Protein AF-A0A350NYN0-F1 (afdb_monomer_lite)

Radius of gyration: 26.77 Å; chains: 1; bounding box: 54×35×72 Å

Secondary structure (DSSP, 8-state):
----TTSBPTTSS-SBGGGTTHHHHHHHHHHHHHHHHHHHHH-TT--HHHHHHHHHHHHHHHHHS--GGGTT--HHHHHHHHHS-GGG-TT------S--TT-HHHHHHHHHHHHHHHTTT--PPPTTSPPPHHHHHHHHHTGGGS---SS--SS-GGGS--SSGGG-HHHHHT--

Sequence (176 aa):
MKLGRNDPCHCGSGKKFKRCCMSSVSKQHAQVFDDVETMLAMNPNLSLDELNAALQHKVQERNHQPHPDFCGVTPTQMANWLYAPFAELQWVTISTPNSLSASPVMRYLALILDEAMAQEGSFKATSKGNLPAKLVKQASELLPEFAVAQFVRDISISEFAGSNEDKFNALHYTRV

Organism: NCBI:txid589873

Structure (mmCIF, N/CA/C/O backbone):
data_AF-A0A350NYN0-F1
#
_entry.id   AF-A0A350NYN0-F1
#
loop_
_atom_site.group_PDB
_atom_site.id
_atom_site.type_symbol
_atom_site.label_atom_id
_atom_site.label_alt_id
_atom_site.label_comp_id
_atom_site.label_asym_id
_atom_site.label_entity_id
_atom_site.label_seq_id
_atom_site.pdbx_PDB_ins_code
_atom_site.Cartn_x
_atom_site.Cartn_y
_atom_site.Cartn_z
_atom_site.occupancy
_atom_site.B_iso_or_equiv
_atom_site.auth_seq_id
_atom_site.auth_comp_id
_atom_site.auth_asym_id
_atom_site.auth_atom_id
_atom_site.pdbx_PDB_model_num
ATOM 1 N N . MET A 1 1 ? 20.646 7.893 -1.899 1.00 51.06 1 MET A N 1
ATOM 2 C CA . MET A 1 1 ? 21.362 7.306 -0.742 1.00 51.06 1 MET A CA 1
ATOM 3 C C . MET A 1 1 ? 22.331 6.250 -1.275 1.00 51.06 1 MET A C 1
ATOM 5 O O . MET A 1 1 ? 21.879 5.380 -2.007 1.00 51.06 1 MET A O 1
ATOM 9 N N . LYS A 1 2 ? 23.648 6.352 -1.035 1.00 61.62 2 LYS A N 1
ATOM 10 C CA . LYS A 1 2 ? 24.610 5.329 -1.496 1.00 61.62 2 LYS A CA 1
ATOM 11 C C . LYS A 1 2 ? 24.649 4.195 -0.470 1.00 61.62 2 LYS A C 1
ATOM 13 O O . LYS A 1 2 ? 25.115 4.413 0.640 1.00 61.62 2 LYS A O 1
ATOM 18 N N . LEU A 1 3 ? 24.138 3.021 -0.840 1.00 77.12 3 LEU A N 1
ATOM 19 C CA . LEU A 1 3 ? 24.130 1.834 0.016 1.00 77.12 3 LEU A CA 1
ATOM 20 C C . LEU A 1 3 ? 25.555 1.272 0.155 1.00 77.12 3 LEU A C 1
ATOM 22 O O . LEU A 1 3 ? 26.216 0.974 -0.844 1.00 77.12 3 LEU A O 1
ATOM 26 N N . GLY A 1 4 ? 26.043 1.129 1.384 1.00 88.25 4 GLY A N 1
ATOM 27 C CA . GLY A 1 4 ? 27.338 0.536 1.687 1.00 88.25 4 GLY A CA 1
ATOM 28 C C . GLY A 1 4 ? 27.354 -0.972 1.422 1.00 88.25 4 GLY A C 1
ATOM 29 O O . GLY A 1 4 ? 26.374 -1.684 1.630 1.00 88.25 4 GLY A O 1
ATOM 30 N N . ARG A 1 5 ? 28.504 -1.517 0.994 1.00 91.31 5 ARG A N 1
ATOM 31 C CA . ARG A 1 5 ? 28.656 -2.954 0.651 1.00 91.31 5 ARG A CA 1
ATOM 32 C C . ARG A 1 5 ? 28.236 -3.906 1.781 1.00 91.31 5 ARG A C 1
ATOM 34 O O . ARG A 1 5 ? 27.855 -5.047 1.515 1.00 91.31 5 ARG A O 1
ATOM 41 N N . ASN A 1 6 ? 28.384 -3.479 3.033 1.00 93.75 6 ASN A N 1
ATOM 42 C CA . ASN A 1 6 ? 28.087 -4.287 4.214 1.00 93.75 6 ASN A CA 1
ATOM 43 C C . ASN A 1 6 ? 26.696 -4.021 4.811 1.00 93.75 6 ASN A C 1
ATOM 45 O O . ASN A 1 6 ? 26.334 -4.750 5.734 1.00 93.75 6 ASN A O 1
ATOM 49 N N . ASP A 1 7 ? 25.942 -3.052 4.290 1.00 93.56 7 ASP A N 1
ATOM 50 C CA . ASP A 1 7 ? 24.622 -2.685 4.808 1.00 93.56 7 ASP A CA 1
ATOM 51 C C . ASP A 1 7 ? 23.593 -3.793 4.529 1.00 93.56 7 ASP A C 1
ATOM 53 O O . ASP A 1 7 ? 23.787 -4.591 3.596 1.00 93.56 7 ASP A O 1
ATOM 57 N N . PRO A 1 8 ? 22.501 -3.877 5.315 1.00 92.81 8 PRO A N 1
ATOM 58 C CA . PRO A 1 8 ? 21.367 -4.733 4.990 1.00 92.81 8 PRO A CA 1
ATOM 59 C C . PRO A 1 8 ? 20.850 -4.444 3.578 1.00 92.81 8 PRO A C 1
ATOM 61 O O . PRO A 1 8 ? 20.724 -3.295 3.157 1.00 92.81 8 PRO A O 1
ATOM 64 N N . CYS A 1 9 ? 20.578 -5.500 2.819 1.00 91.19 9 CYS A N 1
ATOM 65 C CA . CYS A 1 9 ? 20.122 -5.364 1.446 1.00 91.19 9 CYS A CA 1
ATOM 66 C C . CYS A 1 9 ? 18.684 -4.830 1.396 1.00 91.19 9 CYS A C 1
ATOM 68 O O . CYS A 1 9 ? 17.805 -5.356 2.077 1.00 91.19 9 CYS A O 1
ATOM 70 N N . HIS A 1 10 ? 18.425 -3.849 0.526 1.00 87.75 10 HIS A N 1
ATOM 71 C CA . HIS A 1 10 ? 17.111 -3.205 0.386 1.00 87.75 10 HIS A CA 1
ATOM 72 C C . HIS A 1 10 ? 16.009 -4.128 -0.155 1.00 87.75 10 HIS A C 1
ATOM 74 O O . HIS A 1 10 ? 14.841 -3.770 -0.112 1.00 87.75 10 HIS A O 1
ATOM 80 N N . CYS A 1 11 ? 16.351 -5.315 -0.662 1.00 85.75 11 CYS A N 1
ATOM 81 C CA . CYS A 1 11 ? 15.366 -6.280 -1.153 1.00 85.75 11 CYS A CA 1
ATOM 82 C C . CYS A 1 11 ? 14.631 -7.035 -0.030 1.00 85.75 11 CYS A C 1
ATOM 84 O O . CYS A 1 11 ? 13.916 -7.990 -0.310 1.00 85.75 11 CYS A O 1
ATOM 86 N N . GLY A 1 12 ? 14.871 -6.687 1.240 1.00 82.75 12 GLY A N 1
ATOM 87 C CA . GLY A 1 12 ? 14.211 -7.316 2.387 1.00 82.75 12 GLY A CA 1
ATOM 88 C C . GLY A 1 12 ? 14.748 -8.702 2.760 1.00 82.75 12 GLY A C 1
ATOM 89 O O . GLY A 1 12 ? 14.258 -9.318 3.695 1.00 82.75 12 GLY A O 1
ATOM 90 N N . SER A 1 13 ? 15.798 -9.195 2.093 1.00 87.75 13 SER A N 1
ATOM 91 C CA . SER A 1 13 ? 16.346 -10.540 2.349 1.00 87.75 13 SER A CA 1
ATOM 92 C C . SER A 1 13 ? 17.094 -10.705 3.680 1.00 87.75 13 SER A C 1
ATOM 94 O O . SER A 1 13 ? 17.540 -11.809 3.993 1.00 87.75 13 SER A O 1
ATOM 96 N N . GLY A 1 14 ? 17.352 -9.615 4.411 1.00 88.44 14 GLY A N 1
ATOM 97 C CA . GLY A 1 14 ? 18.171 -9.608 5.632 1.00 88.44 14 GLY A CA 1
ATOM 98 C C . GLY A 1 14 ? 19.674 -9.868 5.419 1.00 88.44 14 GLY A C 1
ATOM 99 O O . GLY A 1 14 ? 20.458 -9.801 6.364 1.00 88.44 14 GLY A O 1
ATOM 100 N N . LYS A 1 15 ? 20.123 -10.143 4.186 1.00 93.50 15 LYS A N 1
ATOM 101 C CA . LYS A 1 15 ? 21.540 -10.378 3.849 1.00 93.50 15 LYS A CA 1
ATOM 102 C C . LYS A 1 15 ? 22.298 -9.055 3.676 1.00 93.50 15 LYS A C 1
ATOM 104 O O . LYS A 1 15 ? 21.713 -8.042 3.309 1.00 93.50 15 LYS A O 1
ATOM 109 N N . LYS A 1 16 ? 23.629 -9.074 3.845 1.00 93.88 16 LYS A N 1
ATOM 110 C CA . LYS A 1 16 ? 24.503 -7.938 3.467 1.00 93.88 16 LYS A CA 1
ATOM 111 C C . LYS A 1 16 ? 24.414 -7.682 1.960 1.00 93.88 16 LYS A C 1
ATOM 113 O O . LYS A 1 16 ? 24.484 -8.643 1.192 1.00 93.88 16 LYS A O 1
ATOM 118 N N . PHE A 1 17 ? 24.371 -6.420 1.531 1.00 93.25 17 PHE A N 1
ATOM 119 C CA . PHE A 1 17 ? 24.216 -6.032 0.122 1.00 93.25 17 PHE A CA 1
ATOM 120 C C . PHE A 1 17 ? 25.220 -6.726 -0.815 1.00 93.25 17 PHE A C 1
ATOM 122 O O . PHE A 1 17 ? 24.825 -7.302 -1.830 1.00 93.25 17 PHE A O 1
ATOM 129 N N . LYS A 1 18 ? 26.505 -6.801 -0.429 1.00 92.81 18 LYS A N 1
ATOM 130 C CA . LYS A 1 18 ? 27.556 -7.489 -1.209 1.00 92.81 18 LYS A CA 1
ATOM 131 C C . LYS A 1 18 ? 27.338 -8.990 -1.433 1.00 92.81 18 LYS A C 1
ATOM 133 O O . LYS A 1 18 ? 27.978 -9.562 -2.304 1.00 92.81 18 LYS A O 1
ATOM 138 N N . ARG A 1 19 ? 26.508 -9.640 -0.609 1.00 92.75 19 ARG A N 1
ATOM 139 C CA . ARG A 1 19 ? 26.164 -11.073 -0.696 1.00 92.75 19 ARG A CA 1
ATOM 140 C C . ARG A 1 19 ? 24.746 -11.296 -1.236 1.00 92.75 19 ARG A C 1
ATOM 142 O O . ARG A 1 19 ? 24.216 -12.397 -1.121 1.00 92.75 19 ARG A O 1
ATOM 149 N N . CYS A 1 20 ? 24.113 -10.246 -1.749 1.00 92.50 20 CYS A N 1
ATOM 150 C CA . CYS A 1 20 ? 22.750 -10.273 -2.255 1.00 92.50 20 CYS A CA 1
ATOM 151 C C . CYS A 1 20 ? 22.684 -9.498 -3.580 1.00 92.50 20 CYS A C 1
ATOM 153 O O . CYS A 1 20 ? 23.347 -9.897 -4.531 1.00 92.50 20 CYS A O 1
ATOM 155 N N . CYS A 1 21 ? 21.942 -8.392 -3.655 1.00 89.75 21 CYS A N 1
ATOM 156 C CA . CYS A 1 21 ? 21.660 -7.698 -4.914 1.00 89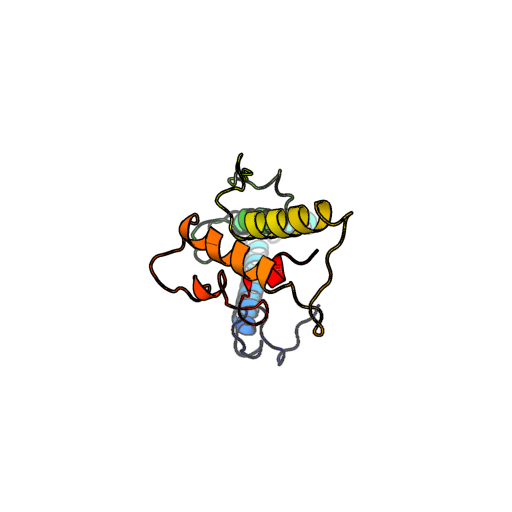.75 21 CYS A CA 1
ATOM 157 C C . CYS A 1 21 ? 22.871 -7.027 -5.585 1.00 89.75 21 CYS A C 1
ATOM 159 O O . CYS A 1 21 ? 22.756 -6.640 -6.743 1.00 89.75 21 CYS A O 1
ATOM 161 N N . MET A 1 22 ? 24.027 -6.892 -4.919 1.00 88.88 22 MET A N 1
ATOM 162 C CA . MET A 1 22 ? 25.204 -6.236 -5.509 1.00 88.88 22 MET A CA 1
ATOM 163 C C . MET A 1 22 ? 25.627 -6.855 -6.847 1.00 88.88 22 MET A C 1
ATOM 165 O O . MET A 1 22 ? 25.900 -6.118 -7.787 1.00 88.88 22 MET A O 1
ATOM 169 N N . SER A 1 23 ? 25.667 -8.185 -6.956 1.00 86.00 23 SER A N 1
ATOM 170 C CA . SER A 1 23 ? 26.070 -8.850 -8.202 1.00 86.00 23 SER A CA 1
ATOM 171 C C . SER A 1 23 ? 25.058 -8.627 -9.324 1.00 86.00 23 SER A C 1
ATOM 173 O O . SER A 1 23 ? 25.457 -8.381 -10.459 1.00 86.00 23 SER A O 1
ATOM 175 N N . SER A 1 24 ? 23.761 -8.669 -9.013 1.00 82.88 24 SER A N 1
ATOM 176 C CA . SER A 1 24 ? 22.690 -8.390 -9.973 1.00 82.88 24 SER A CA 1
ATOM 177 C C . SER A 1 24 ? 22.770 -6.958 -10.499 1.00 82.88 24 SER A C 1
ATOM 179 O O . SER A 1 24 ? 22.704 -6.753 -11.707 1.00 82.88 24 SER A O 1
ATOM 181 N N . VAL A 1 25 ? 23.002 -5.983 -9.613 1.00 81.19 25 VAL A N 1
ATOM 182 C CA . VAL A 1 25 ? 23.199 -4.576 -9.996 1.00 81.19 25 VAL A CA 1
ATOM 183 C C . VAL A 1 25 ? 24.433 -4.434 -10.888 1.00 81.19 25 VAL A C 1
ATOM 185 O O . VAL A 1 25 ? 24.354 -3.831 -11.952 1.00 81.19 25 VAL A O 1
ATOM 188 N N . SER A 1 26 ? 25.563 -5.047 -10.520 1.00 81.38 26 SER A N 1
ATOM 189 C CA . SER A 1 26 ? 26.771 -5.019 -11.355 1.00 81.38 26 SER A CA 1
ATOM 190 C C . SER A 1 26 ? 26.552 -5.620 -12.748 1.00 81.38 26 SER A C 1
ATOM 192 O O . SER A 1 26 ? 27.052 -5.064 -13.720 1.00 81.38 26 SER A O 1
ATOM 194 N N . LYS A 1 27 ? 25.781 -6.709 -12.866 1.00 82.75 27 LYS A N 1
ATOM 195 C CA . LYS A 1 27 ? 25.434 -7.312 -14.165 1.00 82.75 27 LYS A CA 1
ATOM 196 C C . LYS A 1 27 ? 24.577 -6.388 -15.028 1.00 82.75 27 LYS A C 1
ATOM 198 O O . LYS A 1 27 ? 24.842 -6.263 -16.214 1.00 82.75 27 LYS A O 1
ATOM 203 N N . GLN A 1 28 ? 23.586 -5.725 -14.433 1.00 76.56 28 GLN A N 1
ATOM 204 C CA . GLN A 1 28 ? 22.752 -4.755 -15.150 1.00 76.56 28 GLN A CA 1
ATOM 205 C C . GLN A 1 28 ? 23.581 -3.577 -15.668 1.00 76.56 28 GLN A C 1
ATOM 207 O O . GLN A 1 28 ? 23.396 -3.154 -16.802 1.00 76.56 28 GLN A O 1
ATOM 212 N N . HIS A 1 29 ? 24.526 -3.078 -14.866 1.00 77.88 29 HIS A N 1
ATOM 213 C CA . HIS A 1 29 ? 25.448 -2.037 -15.318 1.00 77.88 29 HIS A CA 1
ATOM 214 C C . HIS A 1 29 ? 26.315 -2.504 -16.489 1.00 77.88 29 HIS A C 1
ATOM 216 O O . HIS A 1 29 ? 26.430 -1.767 -17.461 1.00 77.88 29 HIS A O 1
ATOM 222 N N . ALA A 1 30 ? 26.890 -3.709 -16.416 1.00 82.06 30 ALA A N 1
ATOM 223 C CA . ALA A 1 30 ? 27.691 -4.265 -17.508 1.00 82.06 30 ALA A CA 1
ATOM 224 C C . ALA A 1 30 ? 26.884 -4.358 -18.813 1.00 82.06 30 ALA A C 1
ATOM 226 O O . ALA A 1 30 ? 27.336 -3.867 -19.836 1.00 82.06 30 ALA A O 1
ATOM 227 N N . GLN A 1 31 ? 25.645 -4.852 -18.743 1.00 80.06 31 GLN A N 1
ATOM 228 C CA . GLN A 1 31 ? 24.771 -4.965 -19.912 1.00 80.06 31 GLN A CA 1
ATOM 229 C C . GLN A 1 31 ? 24.501 -3.612 -20.596 1.00 80.06 31 GLN A C 1
ATOM 231 O O . GLN A 1 31 ? 24.476 -3.535 -21.818 1.00 80.06 31 GLN A O 1
ATOM 236 N N . VAL A 1 32 ? 24.330 -2.534 -19.822 1.00 78.75 32 VAL A N 1
ATOM 237 C CA . VAL A 1 32 ? 24.150 -1.184 -20.386 1.00 78.75 32 VAL A CA 1
ATOM 238 C C . VAL A 1 32 ? 25.422 -0.696 -21.083 1.00 78.75 32 VAL A C 1
ATOM 240 O O . VAL A 1 32 ? 25.331 -0.049 -22.121 1.00 78.75 32 VAL A O 1
ATOM 243 N N . PHE A 1 33 ? 26.603 -0.994 -20.536 1.00 83.19 33 PHE A N 1
ATOM 244 C CA . PHE A 1 33 ? 27.867 -0.658 -21.197 1.00 83.19 33 PHE A CA 1
ATOM 245 C C . PHE A 1 33 ? 28.058 -1.444 -22.500 1.00 83.19 33 PHE A C 1
ATOM 247 O O . PHE A 1 33 ? 28.430 -0.841 -23.505 1.00 83.19 33 PHE A O 1
ATOM 254 N N . ASP A 1 34 ? 27.735 -2.737 -22.506 1.00 85.38 34 ASP A N 1
ATOM 255 C CA . ASP A 1 34 ? 27.810 -3.582 -23.704 1.00 85.38 34 ASP A CA 1
ATOM 256 C C . ASP A 1 34 ? 26.864 -3.072 -24.814 1.00 85.38 34 ASP A C 1
ATOM 258 O O . ASP A 1 34 ? 27.228 -3.038 -25.994 1.00 85.38 34 ASP A O 1
ATOM 262 N N . ASP A 1 35 ? 25.659 -2.614 -24.445 1.00 81.12 35 ASP A N 1
ATOM 263 C CA . ASP A 1 35 ? 24.703 -2.000 -25.377 1.00 81.12 35 ASP A CA 1
ATOM 264 C C . ASP A 1 35 ? 25.275 -0.716 -26.011 1.00 81.12 35 ASP A C 1
ATOM 266 O O . ASP A 1 35 ? 25.147 -0.512 -27.221 1.00 81.12 35 ASP A O 1
ATOM 270 N N . VAL A 1 36 ? 25.940 0.135 -25.218 1.00 83.62 36 VAL A N 1
ATOM 271 C CA . VAL A 1 36 ? 26.591 1.369 -25.702 1.00 83.62 36 VAL A CA 1
ATOM 272 C C . VAL A 1 36 ? 27.713 1.038 -26.687 1.00 83.62 36 VAL A C 1
ATOM 274 O O . VAL A 1 36 ? 27.792 1.636 -27.761 1.00 83.62 36 VAL A O 1
ATOM 277 N N . GLU A 1 37 ? 28.578 0.086 -26.334 1.00 86.00 37 GLU A N 1
ATOM 278 C CA . GLU A 1 37 ? 29.701 -0.331 -27.178 1.00 86.00 37 GLU A CA 1
ATOM 279 C C . GLU A 1 37 ? 29.205 -0.895 -28.514 1.00 86.00 37 GLU A C 1
ATOM 281 O O . GLU A 1 37 ? 29.700 -0.517 -29.577 1.00 86.00 37 GLU A O 1
ATOM 286 N N . THR A 1 38 ? 28.150 -1.712 -28.475 1.00 86.00 38 THR A N 1
ATOM 287 C CA . THR A 1 38 ? 27.507 -2.259 -29.675 1.00 86.00 38 THR A CA 1
ATOM 288 C C . THR A 1 38 ? 26.952 -1.150 -30.575 1.00 86.00 38 THR A C 1
ATOM 290 O O . THR A 1 38 ? 27.156 -1.181 -31.789 1.00 86.00 38 THR A O 1
ATOM 293 N N . MET A 1 39 ? 26.287 -0.137 -30.009 1.00 84.56 39 MET A N 1
ATOM 294 C CA . MET A 1 39 ? 25.748 0.987 -30.787 1.00 84.56 39 MET A CA 1
ATOM 295 C C . MET A 1 39 ? 26.838 1.798 -31.489 1.00 84.56 39 MET A C 1
ATOM 297 O O . MET A 1 39 ? 26.682 2.142 -32.663 1.00 84.56 39 MET A O 1
ATOM 301 N N . LEU A 1 40 ? 27.940 2.075 -30.788 1.00 85.00 40 LEU A N 1
ATOM 302 C CA . LEU A 1 40 ? 29.087 2.795 -31.342 1.00 85.00 40 LEU A CA 1
ATOM 303 C C . LEU A 1 40 ? 29.798 1.980 -32.427 1.00 85.00 40 LEU A C 1
ATOM 305 O O . LEU A 1 40 ? 30.203 2.538 -33.443 1.00 85.00 40 LEU A O 1
ATOM 309 N N . ALA A 1 41 ? 29.902 0.661 -32.253 1.00 86.38 41 ALA A N 1
ATOM 310 C CA . ALA A 1 41 ? 30.478 -0.224 -33.261 1.00 86.38 41 ALA A CA 1
ATOM 311 C C . ALA A 1 41 ? 29.625 -0.292 -34.540 1.00 86.38 41 ALA A C 1
ATOM 313 O O . ALA A 1 41 ? 30.169 -0.331 -35.643 1.00 86.38 41 ALA A O 1
ATOM 314 N N . MET A 1 42 ? 28.293 -0.288 -34.410 1.00 85.19 42 MET A N 1
ATOM 315 C CA . MET A 1 42 ? 27.377 -0.320 -35.557 1.00 85.19 42 MET A CA 1
ATOM 316 C C . MET A 1 42 ? 27.285 1.023 -36.291 1.00 85.19 42 MET A C 1
ATOM 318 O O . MET A 1 42 ? 27.023 1.035 -37.491 1.00 85.19 42 MET A O 1
ATOM 322 N N . ASN A 1 43 ? 27.501 2.144 -35.596 1.00 84.44 43 ASN A N 1
ATOM 323 C CA . ASN A 1 43 ? 27.401 3.489 -36.165 1.00 84.44 43 ASN A CA 1
ATOM 324 C C . ASN A 1 43 ? 28.559 4.382 -35.664 1.00 84.44 43 ASN A C 1
ATOM 326 O O . ASN A 1 43 ? 28.365 5.220 -34.781 1.00 84.44 43 ASN A O 1
ATOM 330 N N . PRO A 1 44 ? 29.771 4.244 -36.235 1.00 81.50 44 PRO A N 1
ATOM 331 C CA . PRO A 1 44 ? 30.989 4.865 -35.699 1.00 81.50 44 PRO A CA 1
ATOM 332 C C . PRO A 1 44 ? 31.038 6.397 -35.815 1.00 81.50 44 PRO A C 1
ATOM 334 O O . PRO A 1 44 ? 31.876 7.028 -35.178 1.00 81.50 44 PRO A O 1
ATOM 337 N N . ASN A 1 45 ? 30.152 6.999 -36.614 1.00 87.62 45 ASN A N 1
ATOM 338 C CA . ASN A 1 45 ? 30.114 8.442 -36.872 1.00 87.62 45 ASN A CA 1
ATOM 339 C C . ASN A 1 45 ? 28.955 9.158 -36.157 1.00 87.62 45 ASN A C 1
ATOM 341 O O . ASN A 1 45 ? 28.621 10.278 -36.538 1.00 87.62 45 ASN A O 1
ATOM 345 N N . LEU A 1 46 ? 28.318 8.522 -35.165 1.00 85.88 46 LEU A N 1
ATOM 346 C CA . LEU A 1 46 ? 27.253 9.160 -34.389 1.00 85.88 46 LEU A CA 1
ATOM 347 C C . LEU A 1 46 ? 27.776 10.417 -33.691 1.00 85.88 46 LEU A C 1
ATOM 349 O O . LEU A 1 46 ? 28.781 10.386 -32.976 1.00 85.88 46 LEU A O 1
ATOM 353 N N . SER A 1 47 ? 27.048 11.516 -33.849 1.00 91.31 47 SER A N 1
ATOM 354 C CA . SER A 1 47 ? 27.200 12.669 -32.971 1.00 91.31 47 SER A CA 1
ATOM 355 C C . SER A 1 47 ? 26.757 12.324 -31.543 1.00 91.31 47 SER A C 1
ATOM 357 O O . SER A 1 47 ? 26.030 11.357 -31.299 1.00 91.31 47 SER A O 1
ATOM 359 N N . LEU A 1 48 ? 27.172 13.146 -30.576 1.00 88.19 48 LEU A N 1
ATOM 360 C CA . LEU A 1 48 ? 26.754 12.994 -29.180 1.00 88.19 48 LEU A CA 1
ATOM 361 C C . LEU A 1 48 ? 25.221 13.021 -29.037 1.00 88.19 48 LEU A C 1
ATOM 363 O O . LEU A 1 48 ? 24.662 12.262 -28.247 1.00 88.19 48 LEU A O 1
ATOM 367 N N . ASP A 1 49 ? 24.546 13.877 -29.804 1.00 91.31 49 ASP A N 1
ATOM 368 C CA . ASP A 1 49 ? 23.092 14.030 -29.740 1.00 91.31 49 ASP A CA 1
ATOM 369 C C . ASP A 1 49 ? 22.371 12.796 -30.291 1.00 91.31 49 ASP A C 1
ATOM 371 O O . ASP A 1 49 ? 21.419 12.309 -29.679 1.00 91.31 49 ASP A O 1
ATOM 375 N N . GLU A 1 50 ? 22.862 12.229 -31.394 1.00 89.38 50 GLU A N 1
ATOM 376 C CA . GLU A 1 50 ? 22.311 10.994 -31.958 1.00 89.38 50 GLU A CA 1
ATOM 377 C C . GLU A 1 50 ? 22.570 9.789 -31.045 1.00 89.38 50 GLU A C 1
ATOM 379 O O . GLU A 1 50 ? 21.684 8.951 -30.863 1.00 89.38 50 GLU A O 1
ATOM 384 N N . LEU A 1 51 ? 23.742 9.727 -30.402 1.00 87.12 51 LEU A N 1
ATOM 385 C CA . LEU A 1 51 ? 24.037 8.707 -29.395 1.00 87.12 51 LEU A CA 1
ATOM 386 C C . LEU A 1 51 ? 23.096 8.826 -28.189 1.00 87.12 51 LEU A C 1
ATOM 388 O O . LEU A 1 51 ? 22.555 7.822 -27.732 1.00 87.12 51 LEU A O 1
ATOM 392 N N . ASN A 1 52 ? 22.859 10.041 -27.687 1.00 88.44 52 ASN A N 1
ATOM 393 C CA . ASN A 1 52 ? 21.917 10.273 -26.591 1.00 88.44 52 ASN A CA 1
ATOM 394 C C . ASN A 1 52 ? 20.488 9.862 -26.971 1.00 88.44 52 ASN A C 1
ATOM 396 O O . ASN A 1 52 ? 19.800 9.237 -26.160 1.00 88.44 52 ASN A O 1
ATOM 400 N N . ALA A 1 53 ? 20.047 10.167 -28.194 1.00 90.75 53 ALA A N 1
ATOM 401 C CA . ALA A 1 53 ? 18.731 9.773 -28.691 1.00 90.75 53 ALA A CA 1
ATOM 402 C C . ALA A 1 53 ? 18.588 8.242 -28.804 1.00 90.75 53 ALA A C 1
ATOM 404 O O . ALA A 1 53 ? 17.597 7.681 -28.330 1.00 90.75 53 ALA A O 1
ATOM 405 N N . ALA A 1 54 ? 19.595 7.550 -29.351 1.00 88.00 54 ALA A N 1
ATOM 406 C CA . ALA A 1 54 ? 19.635 6.084 -29.394 1.00 88.00 54 ALA A CA 1
ATOM 407 C C . ALA A 1 54 ? 19.628 5.475 -27.977 1.00 88.00 54 ALA A C 1
ATOM 409 O O . ALA A 1 54 ? 18.876 4.538 -27.694 1.00 88.00 54 ALA A O 1
ATOM 410 N N . LEU A 1 55 ? 20.401 6.099 -27.081 1.00 87.19 55 LEU A N 1
ATOM 411 C CA . LEU A 1 55 ? 20.373 6.007 -25.620 1.00 87.19 55 LEU A CA 1
ATOM 412 C C . LEU A 1 55 ? 18.962 5.858 -25.061 1.00 87.19 55 LEU A C 1
ATOM 414 O O . LEU A 1 55 ? 18.541 4.835 -24.507 1.00 87.19 55 LEU A O 1
ATOM 418 N N . GLN A 1 56 ? 18.231 6.952 -25.219 1.00 89.38 56 GLN A N 1
ATOM 419 C CA . GLN A 1 56 ? 16.884 7.111 -24.705 1.00 89.38 56 GLN A CA 1
ATOM 420 C C . GLN A 1 56 ? 15.927 6.088 -25.309 1.00 89.38 56 GLN A C 1
ATOM 422 O O . GLN A 1 56 ? 15.153 5.492 -24.561 1.00 89.38 56 GLN A O 1
ATOM 427 N N . HIS A 1 57 ? 16.013 5.830 -26.616 1.00 90.06 57 HIS A N 1
ATOM 428 C CA . HIS A 1 57 ? 15.165 4.845 -27.282 1.00 90.06 57 HIS A CA 1
ATOM 429 C C . HIS A 1 57 ? 15.348 3.442 -26.691 1.00 90.06 57 HIS A C 1
ATOM 431 O O . HIS A 1 57 ? 14.376 2.790 -26.318 1.00 90.06 57 HIS A O 1
ATOM 437 N N . LYS A 1 58 ? 16.594 2.993 -26.509 1.00 88.31 58 LYS A N 1
ATOM 438 C CA . LYS A 1 58 ? 16.889 1.665 -25.948 1.00 88.31 58 LYS A CA 1
ATOM 439 C C . LYS A 1 58 ? 16.420 1.520 -24.505 1.00 88.31 58 LYS A C 1
ATOM 441 O O . LYS A 1 58 ? 15.856 0.494 -24.126 1.00 88.31 58 LYS A O 1
ATOM 446 N N . VAL A 1 59 ? 16.624 2.560 -23.695 1.00 88.88 59 VAL A N 1
ATOM 447 C CA . VAL A 1 59 ? 16.117 2.593 -22.317 1.00 88.88 59 VAL A CA 1
ATOM 448 C C . VAL A 1 59 ? 14.589 2.555 -22.304 1.00 88.88 59 VAL A C 1
ATOM 450 O O . VAL A 1 59 ? 14.010 1.826 -21.497 1.00 88.88 59 VAL A O 1
ATOM 453 N N . GLN A 1 60 ? 13.930 3.292 -23.202 1.00 91.94 60 GLN A N 1
ATOM 454 C CA . GLN A 1 60 ? 12.478 3.257 -23.344 1.00 91.94 60 GLN A CA 1
ATOM 455 C C . GLN A 1 60 ? 11.990 1.861 -23.735 1.00 91.94 60 GLN A C 1
ATOM 457 O O . GLN A 1 60 ? 11.121 1.340 -23.040 1.00 91.94 60 GLN A O 1
ATOM 462 N N . GLU A 1 61 ? 12.558 1.220 -24.757 1.00 91.50 61 GLU A N 1
ATOM 463 C CA . GLU A 1 61 ? 12.203 -0.154 -25.145 1.00 91.50 61 GLU A CA 1
ATOM 464 C C . GLU A 1 61 ? 12.313 -1.116 -23.961 1.00 91.50 61 GLU A C 1
ATOM 466 O O . GLU A 1 61 ? 11.366 -1.838 -23.650 1.00 91.50 61 GLU A O 1
ATOM 471 N N . ARG A 1 62 ? 13.440 -1.071 -23.241 1.00 89.81 62 ARG A N 1
ATOM 472 C CA . ARG A 1 62 ? 13.677 -1.934 -22.079 1.00 89.81 62 ARG A CA 1
ATOM 473 C C . ARG A 1 62 ? 12.642 -1.709 -20.978 1.00 89.81 62 ARG A C 1
ATOM 475 O O . ARG A 1 62 ? 12.155 -2.665 -20.381 1.00 89.81 62 ARG A O 1
ATOM 482 N N . ASN A 1 63 ? 12.293 -0.453 -20.705 1.00 93.19 63 ASN A N 1
ATOM 483 C CA . ASN A 1 63 ? 11.314 -0.106 -19.675 1.00 93.19 63 ASN A CA 1
ATOM 484 C C . ASN A 1 63 ? 9.866 -0.428 -20.081 1.00 93.19 63 ASN A C 1
ATOM 486 O O . ASN A 1 63 ? 9.016 -0.552 -19.200 1.00 93.19 63 ASN A O 1
ATOM 490 N N . HIS A 1 64 ? 9.590 -0.599 -21.377 1.00 95.06 64 HIS A N 1
ATOM 491 C CA . HIS A 1 64 ? 8.295 -1.040 -21.907 1.00 95.06 64 HIS A CA 1
ATOM 492 C C . HIS A 1 64 ? 8.249 -2.542 -22.226 1.00 95.06 64 HIS A C 1
ATOM 494 O O . HIS A 1 64 ? 7.216 -3.043 -22.667 1.00 95.06 64 HIS A O 1
ATOM 500 N N . GLN A 1 65 ? 9.325 -3.286 -21.966 1.00 94.38 65 GLN A N 1
ATOM 501 C CA . GLN A 1 65 ? 9.341 -4.733 -22.123 1.00 94.38 65 GLN A CA 1
ATOM 502 C C . GLN A 1 65 ? 8.749 -5.424 -20.877 1.00 94.38 65 GLN A C 1
ATOM 504 O O . GLN A 1 65 ? 9.123 -5.080 -19.751 1.00 94.38 65 GLN A O 1
ATOM 509 N N . PRO A 1 66 ? 7.845 -6.409 -21.043 1.00 95.56 66 PRO A N 1
ATOM 510 C CA . PRO A 1 66 ? 7.369 -7.258 -19.952 1.00 95.56 66 PRO A CA 1
ATOM 511 C C . PRO A 1 66 ? 8.515 -7.915 -19.182 1.00 95.56 66 PRO A C 1
ATOM 513 O O . PRO A 1 66 ? 9.412 -8.508 -19.786 1.00 95.56 66 PRO A O 1
ATOM 516 N N . HIS A 1 67 ? 8.468 -7.854 -17.850 1.00 91.81 67 HIS A N 1
ATOM 517 C CA . HIS A 1 67 ? 9.492 -8.454 -16.999 1.00 91.81 67 HIS A CA 1
ATOM 518 C C . HIS A 1 67 ? 8.931 -9.644 -16.198 1.00 91.81 67 HIS A C 1
ATOM 520 O O . HIS A 1 67 ? 7.910 -9.487 -15.522 1.00 91.81 67 HIS A O 1
ATOM 526 N N . PRO A 1 68 ? 9.587 -10.824 -16.202 1.00 90.88 68 PRO A N 1
ATOM 527 C CA . PRO A 1 68 ? 9.122 -12.000 -15.458 1.00 90.88 68 PRO A CA 1
ATOM 528 C C . PRO A 1 68 ? 8.966 -11.757 -13.954 1.00 90.88 68 PRO A C 1
ATOM 530 O O . PRO A 1 68 ? 7.949 -12.134 -13.380 1.00 90.88 68 PRO A O 1
ATOM 533 N N . ASP A 1 69 ? 9.916 -11.051 -13.332 1.00 87.88 69 ASP A N 1
ATOM 534 C CA . ASP A 1 69 ? 9.837 -10.714 -11.898 1.00 87.88 69 ASP A CA 1
ATOM 535 C C . ASP A 1 69 ? 8.694 -9.739 -11.571 1.00 87.88 69 ASP A C 1
ATOM 537 O O . ASP A 1 69 ? 8.320 -9.595 -10.411 1.00 87.88 69 ASP A O 1
ATOM 541 N N . PHE A 1 70 ? 8.125 -9.074 -12.581 1.00 92.00 70 PHE A N 1
ATOM 542 C CA . PHE A 1 70 ? 6.926 -8.246 -12.446 1.00 92.00 70 PHE A CA 1
ATOM 543 C C . PHE A 1 70 ? 5.680 -8.979 -12.950 1.00 92.00 70 PHE A C 1
ATOM 545 O O . PHE A 1 70 ? 4.701 -8.350 -13.341 1.00 92.00 70 PHE A O 1
ATOM 552 N N . CYS A 1 71 ? 5.710 -10.313 -12.988 1.00 91.62 71 CYS A N 1
ATOM 553 C CA . CYS A 1 71 ? 4.596 -11.139 -13.449 1.00 91.62 71 CYS A CA 1
ATOM 554 C C . CYS A 1 71 ? 4.101 -10.753 -14.858 1.00 91.62 71 CYS A C 1
ATOM 556 O O . CYS A 1 71 ? 2.918 -10.885 -15.160 1.00 91.62 71 CYS A O 1
ATOM 558 N N . GLY A 1 72 ? 4.997 -10.255 -15.716 1.00 92.81 72 GLY A N 1
ATOM 559 C CA . GLY A 1 72 ? 4.674 -9.848 -17.083 1.00 92.81 72 GLY A CA 1
ATOM 560 C C . G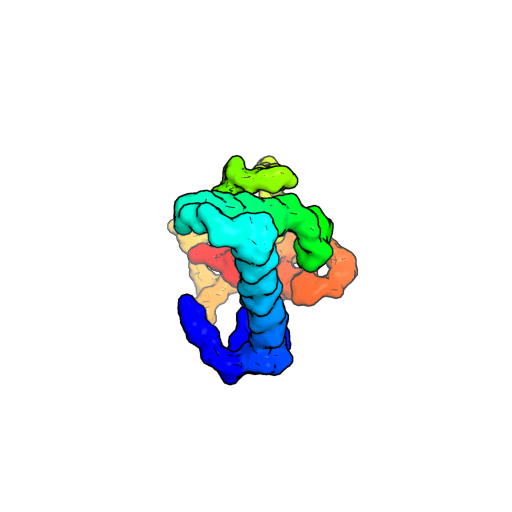LY A 1 72 ? 4.259 -8.386 -17.264 1.00 92.81 72 GLY A C 1
ATOM 561 O O . GLY A 1 72 ? 4.020 -7.993 -18.403 1.00 92.81 72 GLY A O 1
ATOM 562 N N . VAL A 1 73 ? 4.218 -7.550 -16.216 1.00 95.19 73 VAL A N 1
ATOM 563 C CA . VAL A 1 73 ? 4.099 -6.093 -16.420 1.00 95.19 73 VAL A CA 1
ATOM 564 C C . VAL A 1 73 ? 5.456 -5.456 -16.720 1.00 95.19 73 VAL A C 1
ATOM 566 O O . VAL A 1 73 ? 6.518 -6.046 -16.500 1.00 95.19 73 VAL A O 1
ATOM 569 N N . THR A 1 74 ? 5.427 -4.246 -17.269 1.00 96.75 74 THR A N 1
ATOM 570 C CA . THR A 1 74 ? 6.634 -3.508 -17.650 1.00 96.75 74 THR A CA 1
ATOM 571 C C . THR A 1 74 ? 7.187 -2.708 -16.463 1.00 96.75 74 THR A C 1
ATOM 573 O O . THR A 1 74 ? 6.426 -2.323 -15.567 1.00 96.75 74 THR A O 1
ATOM 576 N N . PRO A 1 75 ? 8.497 -2.401 -16.436 1.00 95.81 75 PRO A N 1
ATOM 577 C CA . PRO A 1 75 ? 9.059 -1.462 -15.468 1.00 95.81 75 PRO A CA 1
ATOM 578 C C . PRO A 1 75 ? 8.334 -0.109 -15.418 1.00 95.81 75 PRO A C 1
ATOM 580 O O . PRO A 1 75 ? 8.099 0.406 -14.326 1.00 95.81 75 PRO A O 1
ATOM 583 N N . THR A 1 76 ? 7.929 0.445 -16.567 1.00 96.75 76 THR A N 1
ATOM 584 C CA . THR A 1 76 ? 7.147 1.693 -16.622 1.00 96.75 76 THR A CA 1
ATOM 585 C C . THR A 1 76 ? 5.798 1.546 -15.911 1.00 96.75 76 THR A C 1
ATOM 587 O O . THR A 1 76 ? 5.420 2.413 -15.124 1.00 96.75 76 THR A O 1
ATOM 590 N N . GLN A 1 77 ? 5.092 0.433 -16.130 1.00 96.75 77 GLN A N 1
ATOM 591 C CA . GLN A 1 77 ? 3.808 0.162 -15.480 1.00 96.75 77 GLN A CA 1
ATOM 592 C C . GLN A 1 77 ? 3.960 0.020 -13.959 1.00 96.75 77 GLN A C 1
ATOM 594 O O . GLN A 1 77 ? 3.176 0.582 -13.196 1.00 96.75 77 GLN A O 1
ATOM 599 N N . MET A 1 78 ? 5.003 -0.684 -13.508 1.00 95.94 78 MET A N 1
ATOM 600 C CA . MET A 1 78 ? 5.305 -0.831 -12.082 1.00 95.94 78 MET A CA 1
ATOM 601 C C . MET A 1 78 ? 5.648 0.517 -11.432 1.00 95.94 78 MET A C 1
ATOM 603 O O . MET A 1 78 ? 5.198 0.809 -10.327 1.00 95.94 78 MET A O 1
ATOM 607 N N . ALA A 1 79 ? 6.405 1.370 -12.128 1.00 95.75 79 ALA A N 1
ATOM 608 C CA . ALA A 1 79 ? 6.708 2.715 -11.652 1.00 95.75 79 ALA A CA 1
ATOM 609 C C . ALA A 1 79 ? 5.439 3.573 -11.507 1.00 95.75 79 ALA A C 1
ATOM 611 O O . ALA A 1 79 ? 5.295 4.270 -10.505 1.00 95.75 79 ALA A O 1
ATOM 612 N N . ASN A 1 80 ? 4.496 3.487 -12.454 1.00 96.94 80 ASN A N 1
ATOM 613 C CA . ASN A 1 80 ? 3.195 4.145 -12.319 1.00 96.94 80 ASN A CA 1
ATOM 614 C C . ASN A 1 80 ? 2.456 3.657 -11.061 1.00 96.94 80 ASN A C 1
ATOM 616 O O . ASN A 1 80 ? 2.031 4.481 -10.261 1.00 96.94 80 ASN A O 1
ATOM 620 N N . TRP A 1 81 ? 2.383 2.347 -10.820 1.00 95.38 81 TRP A N 1
ATOM 621 C CA . TRP A 1 81 ? 1.701 1.805 -9.637 1.00 95.38 81 TRP A CA 1
ATOM 622 C C . TRP A 1 81 ? 2.315 2.225 -8.302 1.00 95.38 81 TRP A C 1
ATOM 624 O O . TRP A 1 81 ? 1.590 2.408 -7.328 1.00 95.38 81 TRP A O 1
ATOM 634 N N . LEU A 1 82 ? 3.638 2.371 -8.243 1.00 93.75 82 LEU A N 1
ATOM 635 C CA . LEU A 1 82 ? 4.340 2.721 -7.008 1.00 93.75 82 LEU A CA 1
ATOM 636 C C . LEU A 1 82 ? 4.310 4.219 -6.694 1.00 93.75 82 LEU A C 1
ATOM 638 O O . LEU A 1 82 ? 4.399 4.585 -5.521 1.00 93.75 82 LEU A O 1
ATOM 642 N N . TYR A 1 83 ? 4.242 5.076 -7.716 1.00 96.06 83 TYR A N 1
ATOM 643 C CA . TYR A 1 83 ? 4.534 6.503 -7.552 1.00 96.06 83 TYR A CA 1
ATOM 644 C C . TYR A 1 83 ? 3.469 7.454 -8.101 1.00 96.06 83 TYR A C 1
ATOM 646 O O . TYR A 1 83 ? 3.498 8.631 -7.743 1.00 96.06 83 TYR A O 1
ATOM 654 N N . ALA A 1 84 ? 2.552 6.998 -8.958 1.00 96.12 84 ALA A N 1
ATOM 655 C CA . ALA A 1 84 ? 1.503 7.868 -9.477 1.00 96.12 84 ALA A CA 1
ATOM 656 C C . ALA A 1 84 ? 0.373 8.064 -8.446 1.00 96.12 84 ALA A C 1
ATOM 658 O O . ALA A 1 84 ? 0.126 7.188 -7.609 1.00 96.12 84 ALA A O 1
ATOM 659 N N . PRO A 1 85 ? -0.346 9.199 -8.504 1.00 95.19 85 PRO A N 1
ATOM 660 C CA . PRO A 1 85 ? -1.571 9.383 -7.738 1.00 95.19 85 PRO A CA 1
ATOM 661 C C . PRO A 1 85 ? -2.584 8.267 -8.014 1.00 95.19 85 PRO A C 1
ATOM 663 O O . PRO A 1 85 ? -2.678 7.755 -9.127 1.00 95.19 85 PRO A O 1
ATOM 666 N N . PHE A 1 86 ? -3.420 7.943 -7.024 1.00 93.62 86 PHE A N 1
ATOM 667 C CA . PHE A 1 86 ? -4.434 6.886 -7.151 1.00 93.62 86 PHE A CA 1
ATOM 668 C C . PHE A 1 86 ? -5.403 7.080 -8.326 1.00 93.62 86 PHE A C 1
ATOM 670 O O . PHE A 1 86 ? -5.860 6.097 -8.902 1.00 93.62 86 PHE A O 1
ATOM 677 N N . ALA A 1 87 ? -5.686 8.327 -8.709 1.00 92.38 87 ALA A N 1
ATOM 678 C CA . ALA A 1 87 ? -6.542 8.645 -9.852 1.00 92.38 87 ALA A CA 1
ATOM 679 C C . ALA A 1 87 ? -5.871 8.407 -11.221 1.00 92.38 87 ALA A C 1
ATOM 681 O O . ALA A 1 87 ? -6.554 8.389 -12.239 1.00 92.38 87 ALA A O 1
ATOM 682 N N . GLU A 1 88 ? -4.549 8.229 -11.252 1.00 95.38 88 GLU A N 1
ATOM 683 C CA . GLU A 1 88 ? -3.732 8.122 -12.467 1.00 95.38 88 GLU A CA 1
ATOM 684 C C . GLU A 1 88 ? -3.092 6.732 -12.622 1.00 95.38 88 GLU A C 1
ATOM 686 O O . GLU A 1 88 ? -2.215 6.526 -13.471 1.00 95.38 88 GLU A O 1
ATOM 691 N N . LEU A 1 89 ? -3.504 5.759 -11.801 1.00 95.88 89 LEU A N 1
ATOM 692 C CA . LEU A 1 89 ? -3.010 4.394 -11.923 1.00 95.88 89 LEU A CA 1
ATOM 693 C C . LEU A 1 89 ? -3.510 3.768 -13.225 1.00 95.88 89 LEU A C 1
ATOM 695 O O . LEU A 1 89 ? -4.707 3.612 -13.462 1.00 95.88 89 LEU A O 1
ATOM 699 N N . GLN A 1 90 ? -2.576 3.371 -14.078 1.00 95.00 90 GLN A N 1
ATOM 700 C CA . GLN A 1 90 ? -2.888 2.702 -15.331 1.00 95.00 90 GLN A CA 1
ATOM 701 C C . GLN A 1 90 ? -3.318 1.262 -15.043 1.00 95.00 90 GLN A C 1
ATOM 703 O O . GLN A 1 90 ? -2.689 0.559 -14.253 1.00 95.00 90 GLN A O 1
ATOM 708 N N . TRP A 1 91 ? -4.400 0.832 -15.694 1.00 93.25 91 TRP A N 1
ATOM 709 C CA . TRP A 1 91 ? -4.964 -0.526 -15.606 1.00 93.25 91 TRP A CA 1
ATOM 710 C C . TRP A 1 91 ? -5.425 -0.960 -14.208 1.00 93.25 91 TRP A C 1
ATOM 712 O O . TRP A 1 91 ? -5.718 -2.134 -13.992 1.00 93.25 91 TRP A O 1
ATOM 722 N N . VAL A 1 92 ? -5.533 -0.021 -13.268 1.00 93.62 92 VAL A N 1
ATOM 723 C CA . VAL A 1 92 ? -6.045 -0.262 -11.920 1.00 93.62 92 VAL A CA 1
ATOM 724 C C . VAL A 1 92 ? -7.196 0.696 -11.672 1.00 93.62 92 VAL A C 1
ATOM 726 O O . VAL A 1 92 ? -7.061 1.905 -11.821 1.00 93.62 92 VAL A O 1
ATOM 729 N N . THR A 1 93 ? -8.337 0.156 -11.260 1.00 90.75 93 THR A N 1
ATOM 730 C CA . THR A 1 93 ? -9.464 0.960 -10.791 1.00 90.75 93 THR A CA 1
ATOM 731 C C . THR A 1 93 ? -9.576 0.798 -9.287 1.00 90.75 93 THR A C 1
ATOM 733 O O . THR A 1 93 ? -9.929 -0.271 -8.792 1.00 90.75 93 THR A O 1
ATOM 736 N N . ILE A 1 94 ? -9.282 1.870 -8.555 1.00 89.06 94 ILE A N 1
ATOM 737 C CA . ILE A 1 94 ? -9.527 1.924 -7.116 1.00 89.06 94 ILE A CA 1
ATOM 738 C C . ILE A 1 94 ? -10.959 2.407 -6.918 1.00 89.06 94 ILE A C 1
ATOM 740 O O . ILE A 1 94 ? -11.318 3.505 -7.331 1.00 89.06 94 ILE A O 1
ATOM 744 N N . SER A 1 95 ? -11.782 1.570 -6.293 1.00 85.94 95 SER A N 1
ATOM 745 C CA . SER A 1 95 ? -13.150 1.917 -5.914 1.00 85.94 95 SER A CA 1
ATOM 746 C C . SER A 1 95 ? -13.271 1.881 -4.402 1.00 85.94 95 SER A C 1
ATOM 748 O O . SER A 1 95 ? -12.893 0.897 -3.765 1.00 85.94 95 SER A O 1
ATOM 750 N N . THR A 1 96 ? -13.819 2.942 -3.823 1.00 83.75 96 THR A N 1
ATOM 751 C CA . THR A 1 96 ? -14.227 2.931 -2.420 1.00 83.75 96 THR A CA 1
ATOM 752 C C . THR A 1 96 ? -15.547 2.173 -2.293 1.00 83.75 96 THR A C 1
ATOM 754 O O . THR A 1 96 ? -16.465 2.431 -3.076 1.00 83.75 96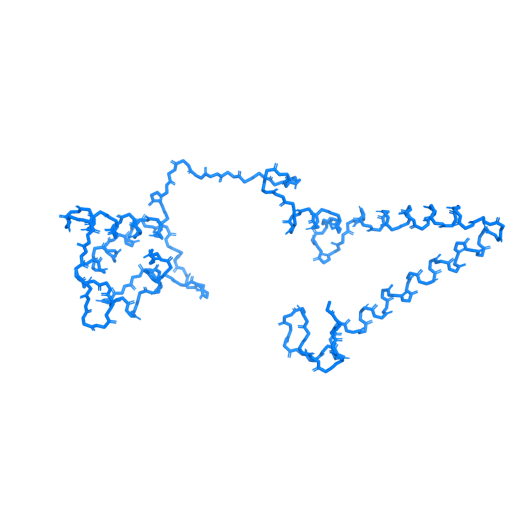 THR A O 1
ATOM 757 N N . PRO A 1 97 ? -15.686 1.250 -1.331 1.00 84.38 97 PRO A N 1
ATOM 758 C CA . PRO A 1 97 ? -16.952 0.564 -1.114 1.00 84.38 97 PRO A CA 1
ATOM 759 C C . PRO A 1 97 ? -18.033 1.556 -0.655 1.00 84.38 97 PRO A C 1
ATOM 761 O O . PRO A 1 97 ? -17.765 2.457 0.137 1.00 84.38 97 PRO A O 1
ATOM 764 N N . ASN A 1 98 ? -19.274 1.353 -1.108 1.00 8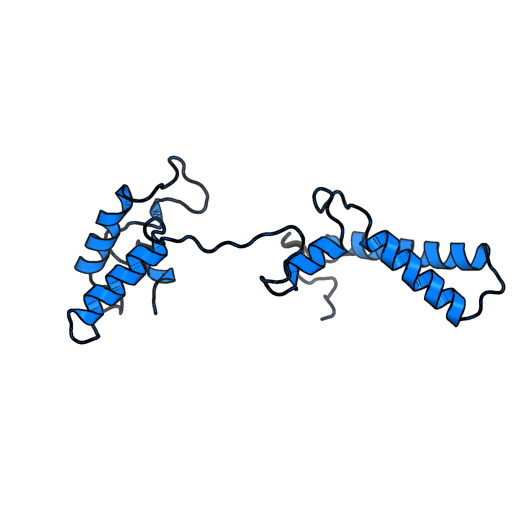6.94 98 ASN A N 1
ATOM 765 C CA . ASN A 1 98 ? -20.423 2.188 -0.721 1.00 86.94 98 ASN A CA 1
ATOM 766 C C . ASN A 1 98 ? -20.811 2.031 0.759 1.00 86.94 98 ASN A C 1
ATOM 768 O O . ASN A 1 98 ? -21.512 2.872 1.312 1.00 86.94 98 ASN A O 1
ATOM 772 N N . SER A 1 99 ? -20.386 0.935 1.389 1.00 86.44 99 SER A N 1
ATOM 773 C CA . SER A 1 99 ? -20.591 0.669 2.807 1.00 86.44 99 SER A CA 1
ATOM 774 C C . SER A 1 99 ? -19.308 0.136 3.424 1.00 86.44 99 SER A C 1
ATOM 776 O O . SER A 1 99 ? -18.659 -0.754 2.875 1.00 86.44 99 SER A O 1
ATOM 778 N N . LEU A 1 100 ? -18.985 0.648 4.607 1.00 84.06 100 LEU A N 1
ATOM 779 C CA . LEU A 1 100 ? -17.866 0.194 5.429 1.00 84.06 100 LEU A CA 1
ATOM 780 C C . LEU A 1 100 ? -18.313 -0.785 6.524 1.00 84.06 100 LEU A C 1
ATOM 782 O O . LEU A 1 100 ? -17.513 -1.161 7.376 1.00 84.06 100 LEU A O 1
ATOM 786 N N . SER A 1 101 ? -19.576 -1.226 6.501 1.00 83.06 101 SER A N 1
ATOM 787 C CA . SER A 1 101 ? -20.155 -2.099 7.531 1.00 83.06 101 SER A CA 1
ATOM 788 C C . SER A 1 101 ? -19.456 -3.453 7.658 1.00 83.06 101 SER A C 1
ATOM 790 O O . SER A 1 101 ? -19.451 -4.030 8.737 1.00 83.06 101 SER A O 1
ATOM 792 N N . ALA A 1 102 ? -18.844 -3.944 6.577 1.00 80.94 102 ALA A N 1
ATOM 793 C CA . ALA A 1 102 ? -18.103 -5.204 6.565 1.00 80.94 102 ALA A CA 1
ATOM 794 C C . ALA A 1 102 ? -16.660 -5.076 7.087 1.00 80.94 102 ALA A C 1
ATOM 796 O O . ALA A 1 102 ? -15.982 -6.088 7.236 1.00 80.94 102 ALA A O 1
ATOM 797 N N . SER A 1 103 ? -16.167 -3.856 7.329 1.00 83.94 103 SER A N 1
ATOM 798 C CA . SER A 1 103 ? -14.811 -3.625 7.822 1.00 83.94 103 SER A CA 1
ATOM 799 C C . SER A 1 103 ? -14.802 -3.617 9.358 1.00 83.94 103 SER A C 1
ATOM 801 O O . SER A 1 103 ? -15.300 -2.644 9.936 1.00 83.94 103 SER A O 1
ATOM 803 N N . PRO A 1 104 ? -14.128 -4.577 10.024 1.00 85.38 104 PRO A N 1
ATOM 804 C CA . PRO A 1 104 ? -13.988 -4.575 11.481 1.00 85.38 104 PRO A CA 1
ATOM 805 C C . PRO A 1 104 ? -13.395 -3.266 12.010 1.00 85.38 104 PRO A C 1
ATOM 807 O O . PRO A 1 104 ? -13.939 -2.666 12.926 1.00 85.38 104 PRO A O 1
ATOM 810 N N . VAL A 1 105 ? -12.341 -2.759 11.358 1.00 85.62 105 VAL A N 1
ATOM 811 C CA . VAL A 1 105 ? -11.646 -1.515 11.735 1.00 85.62 105 VAL A CA 1
ATOM 812 C C . VAL A 1 105 ? -12.614 -0.326 11.748 1.00 85.62 105 VAL A C 1
ATOM 814 O O . VAL A 1 105 ? -12.791 0.320 12.774 1.00 85.62 105 VAL A O 1
ATOM 817 N N . MET A 1 106 ? -13.306 -0.070 10.635 1.00 88.25 106 MET A N 1
ATOM 818 C CA . MET A 1 106 ? -14.303 1.005 10.556 1.00 88.25 106 MET A CA 1
ATOM 819 C C . MET A 1 106 ? -15.468 0.844 11.542 1.00 88.25 106 MET A C 1
ATOM 821 O O . MET A 1 106 ? -15.939 1.843 12.080 1.00 88.25 106 MET A O 1
ATOM 825 N N . ARG A 1 107 ? -15.928 -0.384 11.812 1.00 89.56 107 ARG A N 1
ATOM 826 C CA . ARG A 1 107 ? -17.000 -0.638 12.789 1.00 89.56 107 ARG A CA 1
ATOM 827 C C . ARG A 1 107 ? -16.546 -0.387 14.224 1.00 89.56 107 ARG A C 1
ATOM 829 O O . ARG A 1 107 ? -17.300 0.194 14.997 1.00 89.56 107 ARG A O 1
ATOM 836 N N . TYR A 1 108 ? -15.317 -0.761 14.563 1.00 91.19 108 TYR A N 1
ATOM 837 C CA . TYR A 1 108 ? -14.736 -0.479 15.875 1.00 91.19 108 TYR A CA 1
ATOM 838 C C . TYR A 1 108 ? -14.473 1.012 16.069 1.00 91.19 108 TYR A C 1
ATOM 840 O O . TYR A 1 108 ? -14.787 1.547 17.128 1.00 91.19 108 TYR A O 1
ATOM 848 N N . LEU A 1 109 ? -13.982 1.702 15.037 1.00 92.00 109 LEU A N 1
ATOM 849 C CA . LEU A 1 109 ? -13.828 3.154 15.063 1.00 92.00 109 LEU A CA 1
ATOM 850 C C . LEU A 1 109 ? -15.173 3.859 15.279 1.00 92.00 109 LEU A C 1
ATOM 852 O O . LEU A 1 109 ? -15.270 4.720 16.149 1.00 92.00 109 LEU A O 1
ATOM 856 N N . ALA A 1 110 ? -16.212 3.473 14.532 1.00 92.56 110 ALA A N 1
ATOM 857 C CA . ALA A 1 110 ? -17.555 4.022 14.714 1.00 92.56 110 ALA A CA 1
ATOM 858 C C . ALA A 1 110 ? -18.042 3.832 16.157 1.00 92.56 110 ALA A C 1
ATOM 860 O O . ALA A 1 110 ? -18.478 4.785 16.784 1.00 92.56 110 ALA A O 1
ATOM 861 N N . LEU A 1 111 ? -17.850 2.639 16.723 1.00 93.31 111 LEU A N 1
ATOM 862 C CA . LEU A 1 111 ? -18.213 2.331 18.104 1.00 93.31 111 LEU A CA 1
ATOM 863 C C . LEU A 1 111 ? -17.466 3.201 19.135 1.00 93.31 111 LEU A C 1
ATOM 865 O O . LEU A 1 111 ? -18.061 3.618 20.129 1.00 93.31 111 LEU A O 1
ATOM 869 N N . ILE A 1 112 ? -16.183 3.503 18.905 1.00 93.38 112 ILE A N 1
ATOM 870 C CA . ILE A 1 112 ? -15.397 4.413 19.757 1.00 93.38 112 ILE A CA 1
ATOM 871 C C . ILE A 1 112 ? -15.950 5.840 19.685 1.00 93.38 112 ILE A C 1
ATOM 873 O O . ILE A 1 112 ? -16.110 6.491 20.720 1.00 93.38 112 ILE A O 1
ATOM 877 N N . LEU A 1 113 ? -16.246 6.320 18.475 1.00 94.12 113 LEU A N 1
ATOM 878 C CA . LEU A 1 113 ? -16.798 7.656 18.256 1.00 94.12 113 LEU A CA 1
ATOM 879 C C . LEU A 1 113 ? -18.204 7.785 18.851 1.00 94.12 113 LEU A C 1
ATOM 881 O O . LEU A 1 113 ? -18.479 8.774 19.524 1.00 94.12 113 LEU A O 1
ATOM 885 N N . ASP A 1 114 ? -19.055 6.774 18.680 1.00 94.19 114 ASP A N 1
ATOM 886 C CA . ASP A 1 114 ? -20.411 6.741 19.226 1.00 94.19 114 ASP A CA 1
ATOM 887 C C . ASP A 1 114 ? -20.396 6.792 20.763 1.00 94.19 114 ASP A C 1
ATOM 889 O O . ASP A 1 114 ? -21.141 7.568 21.364 1.00 94.19 114 ASP A O 1
ATOM 893 N N . GLU A 1 115 ? -19.517 6.023 21.422 1.00 94.25 115 GLU A N 1
ATOM 894 C CA . GLU A 1 115 ? -19.373 6.065 22.886 1.00 94.25 115 GLU A CA 1
ATOM 895 C C . GLU A 1 115 ? -18.842 7.429 23.357 1.00 94.25 115 GLU A C 1
ATOM 897 O O . GLU A 1 115 ? -19.330 7.959 24.354 1.00 94.25 115 GLU A O 1
ATOM 902 N N . ALA A 1 116 ? -17.887 8.032 22.638 1.00 94.56 116 ALA A N 1
ATOM 903 C CA . ALA A 1 116 ? -17.401 9.374 22.955 1.00 94.56 116 ALA A CA 1
ATOM 904 C C . ALA A 1 116 ? -18.512 10.420 22.809 1.00 94.5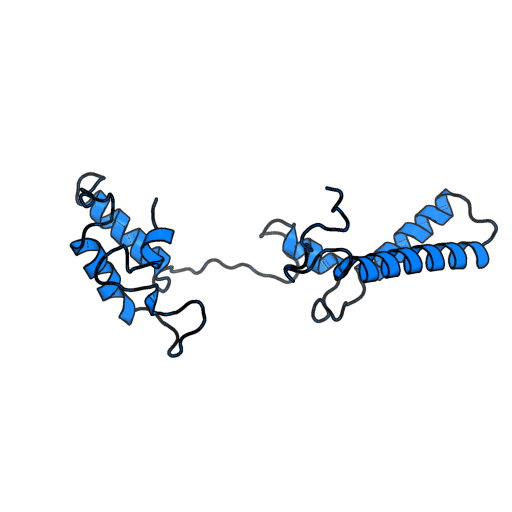6 116 ALA A C 1
ATOM 906 O O . ALA A 1 116 ? -18.719 11.223 23.714 1.00 94.56 116 ALA A O 1
ATOM 907 N N . MET A 1 117 ? -19.267 10.390 21.711 1.00 95.38 117 MET A N 1
ATOM 908 C CA . MET A 1 117 ? -20.378 11.311 21.468 1.00 95.38 117 MET A CA 1
ATOM 909 C C . MET A 1 117 ? -21.498 11.157 22.503 1.00 95.38 117 MET A C 1
ATOM 911 O O . MET A 1 117 ? -22.050 12.162 22.950 1.00 95.38 117 MET A O 1
ATOM 915 N N . ALA A 1 118 ? -21.796 9.928 22.938 1.00 94.31 118 ALA A N 1
ATOM 916 C CA . ALA A 1 118 ? -22.758 9.664 24.008 1.00 94.31 118 ALA A CA 1
ATOM 917 C C . ALA A 1 118 ? -22.303 10.197 25.381 1.00 94.31 118 ALA A C 1
ATOM 919 O O . ALA A 1 118 ? -23.138 10.410 26.258 1.00 94.31 118 ALA A O 1
ATOM 920 N N . GLN A 1 119 ? -21.000 10.427 25.564 1.00 93.25 119 GLN A N 1
ATOM 921 C CA . GLN A 1 119 ? -20.390 10.977 26.778 1.00 93.25 119 GLN A CA 1
ATOM 922 C C . GLN A 1 119 ? -19.830 12.398 26.564 1.00 93.25 119 GLN A C 1
ATOM 924 O O . GLN A 1 119 ? -18.752 12.741 27.040 1.00 93.25 119 GLN A O 1
ATOM 929 N N . GLU A 1 120 ? -20.558 13.246 25.831 1.00 94.00 120 GLU A N 1
ATOM 930 C CA . GLU A 1 120 ? -20.206 14.667 25.637 1.00 94.00 120 GLU A CA 1
ATOM 931 C C . GLU A 1 120 ? -18.836 14.886 24.958 1.00 94.00 120 GLU A C 1
ATOM 933 O O . GLU A 1 120 ? -18.134 15.867 25.196 1.00 94.00 120 GLU A O 1
ATOM 938 N N . GLY A 1 121 ? -18.458 13.965 24.071 1.00 92.94 121 GLY A N 1
ATOM 939 C CA . GLY A 1 121 ? -17.251 14.037 23.247 1.00 92.94 121 GLY A CA 1
ATOM 940 C C . GLY A 1 121 ? -16.031 13.320 23.827 1.00 92.94 121 GLY A C 1
ATOM 941 O O . GLY A 1 121 ? -14.984 13.314 23.181 1.00 92.94 121 GLY A O 1
ATOM 942 N N . SER A 1 122 ? -16.123 12.695 25.006 1.00 93.19 122 SER A N 1
ATOM 943 C CA . SER A 1 122 ? -15.008 11.925 25.576 1.00 93.19 122 SER A CA 1
ATOM 944 C C . SER A 1 122 ? -15.474 10.843 26.544 1.00 93.19 122 SER A C 1
ATOM 946 O O . SER A 1 122 ? -16.487 10.994 27.206 1.00 93.19 122 SER A O 1
ATOM 948 N N . PHE A 1 123 ? -14.705 9.766 26.698 1.00 93.38 123 PHE A N 1
ATOM 949 C CA . PHE A 1 123 ? -14.950 8.757 27.731 1.00 93.38 123 PHE A CA 1
ATOM 950 C C . PHE A 1 123 ? -13.688 8.521 28.555 1.00 93.38 123 PHE A C 1
ATOM 952 O O . PHE A 1 123 ? -12.555 8.697 28.099 1.00 93.38 123 PHE A O 1
ATOM 959 N N . LYS A 1 124 ? -13.874 8.089 29.803 1.00 93.94 124 LYS A N 1
ATOM 960 C CA . LYS A 1 124 ? -12.754 7.826 30.707 1.00 93.94 124 LYS A CA 1
ATOM 961 C C . LYS A 1 124 ? -12.041 6.530 30.321 1.00 93.94 124 LYS A C 1
ATOM 963 O O . LYS A 1 124 ? -12.614 5.452 30.448 1.00 93.94 124 LYS A O 1
ATOM 968 N N . ALA A 1 125 ? -10.775 6.630 29.924 1.00 93.00 125 ALA A N 1
ATOM 969 C CA . ALA A 1 125 ? -9.905 5.472 29.744 1.00 93.00 125 ALA A CA 1
ATOM 970 C C . ALA A 1 125 ? -9.656 4.724 31.071 1.00 93.00 125 ALA A C 1
ATOM 972 O O . ALA A 1 125 ? -9.853 5.248 32.173 1.00 93.00 125 ALA A O 1
ATOM 973 N N . THR A 1 126 ? -9.188 3.481 30.978 1.00 91.50 126 THR A N 1
ATOM 974 C CA . THR A 1 126 ? -8.694 2.732 32.143 1.00 91.50 126 THR A CA 1
ATOM 975 C C . THR A 1 126 ? -7.476 3.426 32.767 1.00 91.50 126 THR A C 1
ATOM 977 O O . THR A 1 126 ? -6.852 4.295 32.160 1.00 91.50 126 THR A O 1
ATOM 980 N N . SER A 1 127 ? -7.066 3.002 33.964 1.00 91.94 127 SER A N 1
ATOM 981 C CA . SER A 1 127 ? -5.870 3.541 34.633 1.00 91.94 127 SER A CA 1
ATOM 982 C C . SER A 1 127 ? -4.570 3.388 33.830 1.00 91.94 127 SER A C 1
ATOM 984 O O . SER A 1 127 ? -3.618 4.115 34.089 1.00 91.94 127 SER A O 1
ATOM 986 N N . LYS A 1 128 ? -4.523 2.470 32.854 1.00 90.94 128 LYS A N 1
ATOM 987 C CA . LYS A 1 128 ? -3.384 2.278 31.942 1.00 90.94 128 LYS A CA 1
ATOM 988 C C . LYS A 1 128 ? -3.482 3.099 30.648 1.00 90.94 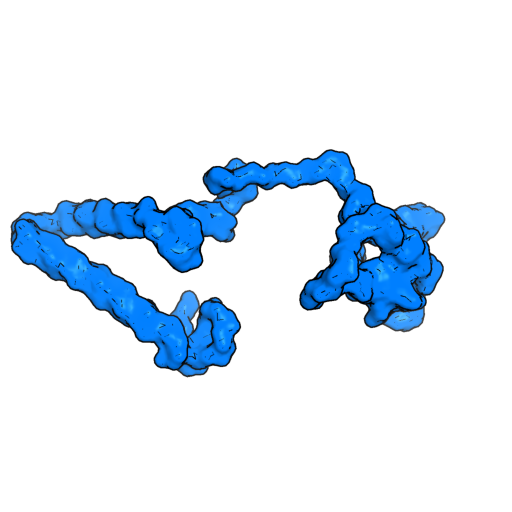128 LYS A C 1
ATOM 990 O O . LYS A 1 128 ? -2.613 2.973 29.796 1.00 90.94 128 LYS A O 1
ATOM 995 N N . GLY A 1 129 ? -4.538 3.896 30.476 1.00 88.56 129 GLY A N 1
ATOM 996 C CA . GLY A 1 129 ? -4.806 4.627 29.233 1.00 88.56 129 GLY A CA 1
ATOM 997 C C . GLY A 1 129 ? -5.467 3.787 28.136 1.00 88.56 129 GLY A C 1
ATOM 998 O O . GLY A 1 129 ? -5.588 4.256 27.011 1.00 88.56 129 GLY A O 1
ATOM 999 N N . ASN A 1 130 ? -5.909 2.567 28.453 1.00 91.19 130 ASN A N 1
ATOM 1000 C CA . ASN A 1 130 ? -6.610 1.697 27.507 1.00 91.19 130 ASN A CA 1
ATOM 1001 C C . ASN A 1 130 ? -8.116 1.994 27.428 1.00 91.19 130 ASN A C 1
ATOM 1003 O O . ASN A 1 130 ? -8.692 2.532 28.378 1.00 91.19 130 ASN A O 1
ATOM 1007 N N . LEU A 1 131 ? -8.761 1.555 26.348 1.00 91.94 131 LEU A N 1
ATOM 1008 C CA . LEU A 1 131 ? -10.205 1.580 26.142 1.00 91.94 131 LEU A CA 1
ATOM 1009 C C . LEU A 1 131 ? -10.941 0.825 27.270 1.00 91.94 131 LEU A C 1
ATOM 1011 O O . LEU A 1 131 ? -10.468 -0.219 27.740 1.00 91.94 131 LEU A O 1
ATOM 1015 N N . PRO A 1 132 ? -12.109 1.319 27.727 1.00 92.81 132 PRO A N 1
ATOM 1016 C CA . PRO A 1 132 ? -12.900 0.656 28.760 1.00 92.81 132 PRO A CA 1
ATOM 1017 C C . PRO A 1 132 ? -13.324 -0.763 28.368 1.00 92.81 132 PRO A C 1
ATOM 1019 O O . PRO A 1 132 ? -13.729 -1.010 27.236 1.00 92.81 132 PRO A O 1
ATOM 1022 N N . ALA A 1 133 ? -13.350 -1.687 29.334 1.00 91.81 133 ALA A N 1
ATOM 1023 C CA . ALA A 1 133 ? -13.741 -3.082 29.093 1.00 91.81 133 ALA A CA 1
ATOM 1024 C C . ALA A 1 133 ? -15.151 -3.232 28.488 1.00 91.81 133 ALA A C 1
ATOM 1026 O O . ALA A 1 133 ? -15.387 -4.149 27.707 1.00 91.81 133 ALA A O 1
ATOM 1027 N N . LYS A 1 134 ? -16.076 -2.316 28.814 1.00 92.06 134 LYS A N 1
ATOM 1028 C CA . LYS A 1 134 ? -17.412 -2.247 28.200 1.00 92.06 134 LYS A CA 1
ATOM 1029 C C . LYS A 1 134 ? -17.311 -2.083 26.678 1.00 92.06 134 LYS A C 1
ATOM 1031 O O . LYS A 1 134 ? -17.905 -2.870 25.953 1.00 92.06 134 LYS A O 1
ATOM 1036 N N . LEU A 1 135 ? -16.511 -1.120 26.225 1.00 92.75 135 LEU A N 1
ATOM 1037 C CA . LEU A 1 135 ? -16.294 -0.813 24.812 1.00 92.75 135 LEU A CA 1
ATOM 1038 C C . LEU A 1 135 ? -15.634 -2.000 24.097 1.00 92.75 135 LEU A C 1
ATOM 1040 O O . LEU A 1 135 ? -16.111 -2.452 23.061 1.00 92.75 135 LEU A O 1
ATOM 1044 N N . VAL A 1 136 ? -14.596 -2.579 24.707 1.00 91.94 136 VAL A N 1
ATOM 1045 C CA . VAL A 1 136 ? -13.906 -3.770 24.180 1.00 91.94 136 VAL A CA 1
ATOM 1046 C C . VAL A 1 136 ? -14.863 -4.960 24.017 1.00 91.94 136 VAL A C 1
ATOM 1048 O O . VAL A 1 136 ? -14.794 -5.694 23.026 1.00 91.94 136 VAL A O 1
ATOM 1051 N N . LYS A 1 137 ? -15.778 -5.150 24.975 1.00 92.50 137 LYS A N 1
ATOM 1052 C CA . LYS A 1 137 ? -16.800 -6.196 24.907 1.00 92.50 137 LYS A CA 1
ATOM 1053 C C . LYS A 1 137 ? -17.754 -5.961 23.735 1.00 92.50 137 LYS A C 1
ATOM 1055 O O . LYS A 1 137 ? -17.959 -6.884 22.957 1.00 92.50 137 LYS A O 1
ATOM 1060 N N . GLN A 1 138 ? -18.265 -4.740 23.574 1.00 92.38 138 GLN A N 1
ATOM 1061 C CA . GLN A 1 138 ? -19.150 -4.396 22.455 1.00 92.38 138 GLN A CA 1
ATOM 1062 C C . GLN A 1 138 ? -18.449 -4.585 21.099 1.00 92.38 138 GLN A C 1
ATOM 1064 O O . GLN A 1 138 ? -19.040 -5.130 20.176 1.00 92.38 138 GLN A O 1
ATOM 1069 N N . ALA A 1 139 ? -17.169 -4.215 20.983 1.00 91.06 139 ALA A N 1
ATOM 1070 C CA . ALA A 1 139 ? -16.386 -4.473 19.774 1.00 91.06 139 ALA A CA 1
ATOM 1071 C C . ALA A 1 139 ? -16.241 -5.980 19.490 1.00 91.06 139 ALA A C 1
ATOM 1073 O O . ALA A 1 139 ? -16.414 -6.416 18.356 1.00 91.06 139 ALA A O 1
ATOM 1074 N N . SER A 1 140 ? -15.991 -6.794 20.520 1.00 89.12 140 SER A N 1
ATOM 1075 C CA . SER A 1 140 ? -15.888 -8.255 20.371 1.00 89.12 140 SER A CA 1
ATOM 1076 C C . SER A 1 140 ? -17.215 -8.905 19.958 1.00 89.12 140 SER A C 1
ATOM 1078 O O . SER A 1 140 ? -17.210 -9.903 19.242 1.00 89.12 140 SER A O 1
ATOM 1080 N N . GLU A 1 141 ? -18.350 -8.344 20.383 1.00 90.94 141 GLU A N 1
ATOM 1081 C CA . GLU A 1 141 ? -19.694 -8.813 20.015 1.00 90.94 141 GLU A CA 1
ATOM 1082 C C . GLU A 1 141 ? -20.017 -8.591 18.527 1.00 90.94 141 GLU A C 1
ATOM 1084 O O . GLU A 1 141 ? -20.846 -9.316 17.984 1.00 90.94 141 GLU A O 1
ATOM 1089 N N . LEU A 1 142 ? -19.327 -7.663 17.849 1.00 88.38 142 LEU A N 1
ATOM 1090 C CA . LEU A 1 142 ? -19.469 -7.432 16.406 1.00 88.38 142 LEU A CA 1
ATOM 1091 C C . LEU A 1 142 ? -18.713 -8.460 15.551 1.00 88.38 142 LEU A C 1
ATOM 1093 O O . LEU A 1 142 ? -18.992 -8.575 14.360 1.00 88.38 142 LEU A O 1
ATOM 1097 N N . LEU A 1 143 ? -17.769 -9.218 16.124 1.00 83.56 143 LEU A N 1
ATOM 1098 C CA . LEU A 1 143 ? -16.922 -10.150 15.369 1.00 83.56 143 LEU A CA 1
ATOM 1099 C C . LEU A 1 143 ? -17.707 -11.138 14.474 1.00 83.56 143 LEU A C 1
ATOM 1101 O O . LEU A 1 143 ? -17.284 -11.339 13.333 1.00 83.56 143 LEU A O 1
ATOM 1105 N N . PRO A 1 144 ? -18.834 -11.738 14.918 1.00 85.00 144 PRO A N 1
ATOM 1106 C CA . PRO A 1 144 ? -19.619 -12.652 14.086 1.00 85.00 144 PRO A CA 1
ATOM 1107 C C . PRO A 1 144 ? -20.232 -12.005 12.834 1.00 85.00 144 PRO A C 1
ATOM 1109 O O . PRO A 1 144 ? -20.614 -12.725 11.915 1.00 85.00 144 PRO A O 1
ATOM 1112 N N . GLU A 1 145 ? -20.344 -10.673 12.784 1.00 85.62 145 GLU A N 1
ATOM 1113 C CA . GLU A 1 145 ? -20.866 -9.938 11.623 1.00 85.62 145 GLU A CA 1
ATOM 1114 C C . GLU A 1 145 ? -19.840 -9.831 10.484 1.00 85.62 145 GLU A C 1
ATOM 1116 O O . GLU A 1 145 ? -20.191 -9.467 9.359 1.00 85.62 145 GLU A O 1
ATOM 1121 N N . PHE A 1 146 ? -18.568 -10.134 10.752 1.00 81.44 146 PHE A N 1
ATOM 1122 C CA . PHE A 1 146 ? -17.496 -10.001 9.775 1.00 81.44 146 PHE A CA 1
ATOM 1123 C C . PHE A 1 146 ? -17.210 -11.328 9.079 1.00 81.44 146 PHE A C 1
ATOM 1125 O O . PHE A 1 146 ? -17.200 -12.394 9.692 1.00 81.44 146 PHE A O 1
ATOM 1132 N N . ALA A 1 147 ? -16.908 -11.261 7.780 1.00 65.62 147 ALA A N 1
ATOM 1133 C CA . ALA A 1 147 ? -16.401 -12.394 7.011 1.00 65.62 147 ALA A CA 1
ATOM 1134 C C . ALA A 1 147 ? -14.936 -12.673 7.395 1.00 65.62 147 ALA A C 1
ATOM 1136 O O . ALA A 1 147 ? -14.009 -12.458 6.615 1.00 65.62 147 ALA A O 1
ATOM 1137 N N . VAL A 1 148 ? -14.714 -13.096 8.638 1.00 61.75 148 VAL A N 1
ATOM 1138 C CA . VAL A 1 148 ? -13.400 -13.500 9.133 1.00 61.75 148 VAL A CA 1
ATOM 1139 C C . VAL A 1 148 ? -13.039 -14.855 8.524 1.00 61.75 148 VAL A C 1
ATOM 1141 O O . VAL A 1 148 ? -13.837 -15.792 8.533 1.00 61.75 148 VAL A O 1
ATOM 1144 N N . ALA A 1 149 ? -11.843 -14.956 7.940 1.00 58.19 149 ALA A N 1
ATOM 1145 C CA . ALA A 1 149 ? -11.389 -16.179 7.288 1.00 58.19 149 ALA A CA 1
ATOM 1146 C C . ALA A 1 149 ? -11.421 -17.368 8.267 1.00 58.19 149 ALA A C 1
ATOM 1148 O O . ALA A 1 149 ? -10.902 -17.279 9.376 1.00 58.19 149 ALA A O 1
ATOM 1149 N N . GLN A 1 150 ? -11.977 -18.501 7.825 1.00 48.78 150 GLN A N 1
ATOM 1150 C CA . GLN A 1 150 ? -12.081 -19.742 8.610 1.00 48.78 150 GLN A CA 1
ATOM 1151 C C . GLN A 1 150 ? -10.714 -20.294 9.063 1.00 48.78 150 GLN A C 1
ATOM 1153 O O . GLN A 1 150 ? -10.641 -21.070 10.014 1.00 48.78 150 GLN A O 1
ATOM 1158 N N . PHE A 1 151 ? -9.627 -19.894 8.393 1.00 49.31 151 PHE A N 1
ATOM 1159 C CA . PHE A 1 151 ? -8.270 -20.356 8.663 1.00 49.31 151 PHE A CA 1
ATOM 1160 C C . PHE A 1 151 ? -7.350 -19.199 9.049 1.00 49.31 151 PHE A C 1
ATOM 1162 O O . PHE A 1 151 ? -7.329 -18.155 8.393 1.00 49.31 151 PHE A O 1
ATOM 1169 N N . VAL A 1 152 ? -6.548 -19.443 10.084 1.00 48.19 152 VAL A N 1
ATOM 1170 C CA . VAL A 1 152 ? -5.472 -18.574 10.568 1.00 48.19 152 VAL A CA 1
ATOM 1171 C C . VAL A 1 152 ? -4.465 -18.350 9.436 1.00 48.19 152 VAL A C 1
ATOM 1173 O O . VAL A 1 152 ? -3.770 -19.276 9.021 1.00 48.19 152 VAL A O 1
ATOM 1176 N N . ARG A 1 153 ? -4.394 -17.124 8.918 1.00 52.88 153 ARG A N 1
ATOM 1177 C CA . ARG A 1 153 ? -3.204 -16.614 8.219 1.00 52.88 153 ARG A CA 1
ATOM 1178 C C . ARG A 1 153 ? -2.435 -15.740 9.213 1.00 52.88 153 ARG A C 1
ATOM 1180 O O . ARG A 1 153 ? -2.996 -15.397 10.250 1.00 52.88 153 ARG A O 1
ATOM 1187 N N . ASP A 1 154 ? -1.188 -15.376 8.910 1.00 48.53 154 ASP A N 1
ATOM 1188 C CA . ASP A 1 154 ? -0.316 -14.580 9.802 1.00 48.53 154 ASP A CA 1
ATOM 1189 C C . ASP A 1 154 ? -0.967 -13.282 10.335 1.00 48.53 154 ASP A C 1
ATOM 1191 O O . ASP A 1 154 ? -0.541 -12.753 11.356 1.00 48.53 154 ASP A O 1
ATOM 1195 N N . ILE A 1 155 ? -2.042 -12.819 9.689 1.00 54.06 155 ILE A N 1
ATOM 1196 C CA . ILE A 1 155 ? -2.993 -11.817 10.181 1.00 54.06 155 ILE A CA 1
ATOM 1197 C C . ILE A 1 155 ? -4.299 -12.567 10.511 1.00 54.06 155 ILE A C 1
ATOM 1199 O O . ILE A 1 155 ? -5.094 -12.894 9.625 1.00 54.06 155 ILE A O 1
ATOM 1203 N N . SER A 1 156 ? -4.455 -12.960 11.774 1.00 51.09 156 SER A N 1
ATOM 1204 C CA . SER A 1 156 ? -5.468 -13.913 12.253 1.00 51.09 156 SER A CA 1
ATOM 1205 C C . SER A 1 156 ? -6.691 -13.218 12.856 1.00 51.09 156 SER A C 1
ATOM 1207 O O . SER A 1 156 ? -6.592 -12.140 13.430 1.00 51.09 156 SER A O 1
ATOM 1209 N N . ILE A 1 157 ? -7.845 -13.894 12.836 1.00 52.00 157 ILE A N 1
ATOM 1210 C CA . ILE A 1 157 ? -9.102 -13.501 13.505 1.00 52.00 157 ILE A CA 1
ATOM 1211 C C . ILE A 1 157 ? -8.925 -13.161 14.999 1.00 52.00 157 ILE A C 1
ATOM 1213 O O . ILE A 1 157 ? -9.697 -12.383 15.554 1.00 52.00 157 ILE A O 1
ATOM 1217 N N . SER A 1 158 ? -7.887 -13.712 15.640 1.00 55.91 158 SER A N 1
ATOM 1218 C CA . SER A 1 158 ? -7.505 -13.415 17.026 1.00 55.91 158 SER A CA 1
ATOM 1219 C C . SER A 1 158 ? -7.054 -11.967 17.243 1.00 55.91 158 SER A C 1
ATOM 1221 O O . SER A 1 158 ? -6.930 -11.544 18.384 1.00 55.91 158 SER A O 1
ATOM 1223 N N . GLU A 1 159 ? -6.809 -11.203 16.177 1.00 70.50 159 GLU A N 1
ATOM 1224 C CA . GLU A 1 159 ? -6.522 -9.770 16.262 1.00 70.50 159 GLU A CA 1
ATOM 1225 C C . GLU A 1 159 ? -7.784 -8.914 16.419 1.00 70.50 159 GLU A C 1
ATOM 1227 O O . GLU A 1 159 ? -7.687 -7.765 16.849 1.00 70.50 159 GLU A O 1
ATOM 1232 N N . PHE A 1 160 ? -8.962 -9.462 16.093 1.00 76.06 160 PHE A N 1
ATOM 1233 C CA . PHE A 1 160 ? -10.222 -8.720 15.996 1.00 76.06 160 PHE A CA 1
ATOM 1234 C C . PHE A 1 160 ? -11.203 -8.987 17.149 1.00 76.06 160 PHE A C 1
ATOM 1236 O O . PHE A 1 160 ? -12.344 -8.540 17.066 1.00 76.06 160 PHE A O 1
ATOM 1243 N N . ALA A 1 161 ? -10.788 -9.679 18.213 1.00 80.69 161 ALA A N 1
ATOM 1244 C CA . ALA A 1 161 ? -11.534 -9.776 19.469 1.00 80.69 161 ALA A CA 1
ATOM 1245 C C . ALA A 1 161 ? -10.591 -10.002 20.656 1.00 80.69 161 ALA A C 1
ATOM 1247 O O . ALA A 1 161 ? -9.510 -10.563 20.503 1.00 80.69 161 ALA A O 1
ATOM 1248 N N . GLY A 1 162 ? -11.027 -9.624 21.858 1.00 83.12 162 GLY A N 1
ATOM 1249 C CA . GLY A 1 162 ? -10.242 -9.799 23.077 1.00 83.12 162 GLY A CA 1
ATOM 1250 C C . GLY A 1 162 ? -11.021 -9.400 24.326 1.00 83.12 162 GLY A C 1
ATOM 1251 O O . GLY A 1 162 ? -11.986 -8.648 24.263 1.00 83.12 162 GLY A O 1
ATOM 1252 N N . SER A 1 163 ? -10.615 -9.902 25.495 1.00 83.56 163 SER A N 1
ATOM 1253 C CA . SER A 1 163 ? -11.286 -9.564 26.763 1.00 83.56 163 SER A CA 1
ATOM 1254 C C . SER A 1 163 ? -10.899 -8.191 27.326 1.00 83.56 163 SER A C 1
ATOM 1256 O O . SER A 1 163 ? -11.548 -7.688 28.242 1.00 83.56 163 SER A O 1
ATOM 1258 N N . ASN A 1 164 ? -9.828 -7.596 26.806 1.00 84.38 164 ASN A N 1
ATOM 1259 C CA . ASN A 1 164 ? -9.363 -6.243 27.087 1.00 84.38 164 ASN A CA 1
ATOM 1260 C C . ASN A 1 164 ? -8.580 -5.720 25.869 1.00 84.38 164 ASN A C 1
ATOM 1262 O O . ASN A 1 164 ? -8.268 -6.497 24.967 1.00 84.38 164 ASN A O 1
ATOM 1266 N N . GLU A 1 165 ? -8.275 -4.419 25.845 1.00 83.62 165 GLU A N 1
ATOM 1267 C CA . GLU A 1 165 ? -7.592 -3.810 24.695 1.00 83.62 165 GLU A CA 1
ATOM 1268 C C . GLU A 1 165 ? -6.194 -4.401 24.466 1.00 83.62 165 GLU A C 1
ATOM 1270 O O . GLU A 1 165 ? -5.863 -4.709 23.333 1.00 83.62 165 GLU A O 1
ATOM 1275 N N . ASP A 1 166 ? -5.427 -4.681 25.530 1.00 85.69 166 ASP A N 1
ATOM 1276 C CA . ASP A 1 166 ? -4.080 -5.281 25.429 1.00 85.69 166 ASP A CA 1
ATOM 1277 C C . ASP A 1 166 ? -4.066 -6.618 24.659 1.00 85.69 166 ASP A C 1
ATOM 1279 O O . ASP A 1 166 ? -3.023 -7.066 24.189 1.00 85.69 166 ASP A O 1
ATOM 1283 N N . LYS A 1 167 ? -5.217 -7.293 24.578 1.00 83.38 167 LYS A N 1
ATOM 1284 C CA . LYS A 1 167 ? -5.409 -8.569 23.882 1.00 83.38 167 LYS A CA 1
ATOM 1285 C C . LYS A 1 167 ? -6.200 -8.416 22.579 1.00 83.38 167 LYS A C 1
ATOM 1287 O O . LYS A 1 167 ? -6.692 -9.418 22.071 1.00 83.38 167 LYS A O 1
ATOM 1292 N N . PHE A 1 168 ? -6.369 -7.195 22.072 1.00 84.00 168 PHE A N 1
ATOM 1293 C CA . PHE A 1 168 ? -7.226 -6.871 20.933 1.00 84.00 168 PHE A CA 1
ATOM 1294 C C . PHE A 1 168 ? -6.511 -5.895 19.982 1.00 84.00 168 PHE A C 1
ATOM 1296 O O . PHE A 1 168 ? -6.826 -4.706 19.911 1.00 84.00 168 PHE A O 1
ATOM 1303 N N . ASN A 1 169 ? -5.576 -6.437 19.195 1.00 82.31 169 ASN A N 1
ATOM 1304 C CA . ASN A 1 169 ? -4.721 -5.701 18.253 1.00 82.31 169 ASN A CA 1
ATOM 1305 C C . ASN A 1 169 ? -5.481 -4.707 17.360 1.00 82.31 169 ASN A C 1
ATOM 1307 O O . ASN A 1 169 ? -5.042 -3.569 17.201 1.00 82.31 169 ASN A O 1
ATOM 1311 N N . ALA A 1 170 ? -6.634 -5.099 16.811 1.00 82.50 170 ALA A N 1
ATOM 1312 C CA . ALA A 1 170 ? -7.352 -4.262 15.857 1.00 82.50 170 ALA A CA 1
ATOM 1313 C C . ALA A 1 170 ? -7.898 -2.953 16.443 1.00 82.50 170 ALA A C 1
ATOM 1315 O O . ALA A 1 170 ? -8.032 -1.980 15.701 1.00 82.50 170 ALA A O 1
ATOM 1316 N N . LEU A 1 171 ? -8.142 -2.887 17.758 1.00 83.44 171 LEU A N 1
ATOM 1317 C CA . LEU A 1 171 ? -8.527 -1.635 18.418 1.00 83.44 171 LEU A CA 1
ATOM 1318 C C . LEU A 1 171 ? -7.383 -0.611 18.442 1.00 83.44 171 LEU A C 1
ATOM 1320 O O . LEU A 1 171 ? -7.635 0.595 18.411 1.00 83.44 171 LEU A O 1
ATOM 1324 N N . HIS A 1 172 ? -6.126 -1.060 18.426 1.00 82.25 172 HIS A N 1
ATOM 1325 C CA . HIS A 1 172 ? -4.979 -0.154 18.404 1.00 82.25 172 HIS A CA 1
ATOM 1326 C C . HIS A 1 172 ? -4.847 0.587 17.070 1.00 82.25 172 HIS A C 1
ATOM 1328 O O . HIS A 1 172 ? -4.428 1.742 17.065 1.00 82.25 172 HIS A O 1
ATOM 1334 N N . TYR A 1 173 ? -5.242 -0.036 15.953 1.00 78.94 173 TYR A N 1
ATOM 1335 C CA . TYR A 1 173 ? -5.243 0.614 14.635 1.00 78.94 173 TYR A CA 1
ATOM 1336 C C . TYR A 1 173 ? -6.295 1.723 14.530 1.00 78.94 173 TYR A C 1
ATOM 1338 O O . TYR A 1 173 ? -6.168 2.616 13.700 1.00 78.94 173 TYR A O 1
ATOM 1346 N N . THR A 1 174 ? -7.346 1.643 15.351 1.00 75.38 174 THR A N 1
ATOM 1347 C CA . THR A 1 174 ? -8.486 2.570 15.348 1.00 75.38 174 THR A CA 1
ATOM 1348 C C . THR A 1 174 ? -8.368 3.694 16.370 1.00 75.38 174 THR A C 1
ATOM 1350 O O . THR A 1 174 ? -9.304 4.479 16.503 1.00 75.38 174 THR A O 1
ATOM 1353 N N . ARG A 1 175 ? -7.260 3.774 17.119 1.00 69.69 175 ARG A N 1
ATOM 1354 C CA . ARG A 1 175 ? -7.022 4.909 18.016 1.00 69.69 175 ARG A CA 1
ATOM 1355 C C . ARG A 1 175 ? -6.905 6.186 17.180 1.00 69.69 175 ARG A C 1
ATOM 1357 O O . ARG A 1 175 ? -6.094 6.238 16.256 1.00 69.69 175 ARG A O 1
ATOM 1364 N N . VAL A 1 176 ? -7.719 7.180 17.523 1.00 61.31 176 VAL A N 1
ATOM 1365 C CA . VAL A 1 176 ? -7.705 8.532 16.945 1.00 61.31 176 VAL A CA 1
ATOM 1366 C C . VAL A 1 176 ? -7.044 9.487 17.923 1.00 61.31 176 VAL A C 1
ATOM 1368 O O . VAL A 1 176 ? -7.283 9.313 19.141 1.00 61.31 176 VAL A O 1
#

pLDDT: mean 85.82, std 10.97, range [48.19, 96.94]

InterPro domains:
  IPR004027 SEC-C motif [PF02810] (5-22)

Foldseek 3Di:
DDQDQQDQDPVPPRHRNVVPCPVVVVVVVVVLVVVLVVVCVVPVPDDPVNSVVVVVVVVVVQQCFQDVVVVGGGVVLVCCVVDPPQVRRPPDDDDDDPDCLQPLLVVLLVLLQVVCVVVVNHDDADPVRFDDLVSLVVSQVCLVVYPADPDDDVPHSQLRHDSGVVRRPSNVVSDD